Protein AF-A0AAV1AW12-F1 (afdb_monomer)

Foldseek 3Di:
DDDDPNFDFDFLVVLVVVLVVCVVVVVVVSNVLSVVLSVQCVQFNPDDPRTRTPVSVVCVVVPDCVLQQVFQQVVQVVVCVVVVDDDRDHRVVVVVVVVVVFAAPDVVLVPCVVPVDVPVSVVPDDPVRTNPDDPVCVPPDDDQADVPGRWDWGQYPVGIDTDGCVVVD

InterPro domains:
  IPR056647 Domain of unknown function DUF7745 [PF24924] (1-169)

Secondary structure (DSSP, 8-state):
-EEETTEEEEEHHHHHHHHHHHHHTT-HHHHHHHHHHHHHHHHT---STTEEEHHHHHHHHHS--HHHHHHHHHHHHHHHHHHT-----S-HHHHHHHHHHTS---HHHH-TTT---HHHHHHT--TTTS----GGGTT------BTTBSEEEEE-SS-EEEEEGGGG-

Organism: Vicia faba (NCBI:txid3906)

Mean predicted aligned error: 7.58 Å

Solvent-accessible surface area (backbone atoms only — not comparable to full-atom values): 9932 Å² total; per-residue (Å²): 124,51,72,58,97,90,42,49,25,42,51,41,66,61,51,51,51,52,27,52,51,27,52,75,70,66,37,60,70,64,19,51,52,46,50,47,54,54,48,45,31,65,59,64,54,74,77,54,87,70,43,42,41,50,65,56,52,51,40,60,72,69,66,65,54,60,58,31,50,50,12,30,30,51,42,26,48,51,50,21,64,75,67,75,48,78,73,74,48,60,36,60,71,58,54,48,54,54,55,59,71,24,47,62,87,51,68,76,75,72,34,54,87,84,54,79,56,63,67,65,58,59,71,68,58,50,79,89,50,38,52,90,73,60,76,94,53,70,87,59,89,72,90,58,49,49,86,95,36,52,53,35,81,24,57,21,94,84,47,73,37,66,50,50,54,78,84,78,111

Radius of gyration: 19.99 Å; Cα contacts (8 Å, |Δi|>4): 174; chains: 1; bounding box: 50×40×54 Å

Sequence (169 aa):
MTTKGGIRGLPTQFLLEIARYFSRMKSTVAFETIFALLAYRLFLFPNVDKFVDINTIRIFMIGNPVPTLLGDAYYSVHIRNYYHGGMIICCTPLLYRWFISHMPRSDAFWDVKKEPHWAPKIMALTHSDIDWYHRAYQDVEIIDNYGSFPNVPLLGTKGGINYNRVLAL

Structure (mmCIF, N/CA/C/O backbone):
data_AF-A0AAV1AW12-F1
#
_entry.id   AF-A0AAV1AW12-F1
#
loop_
_atom_site.group_PDB
_atom_site.id
_atom_site.type_symbol
_atom_site.label_atom_id
_atom_site.label_alt_id
_atom_site.label_comp_id
_atom_site.label_asym_id
_atom_site.label_entity_id
_atom_site.label_seq_id
_atom_site.pdbx_PDB_ins_code
_atom_site.Cartn_x
_atom_site.Cartn_y
_atom_site.Cartn_z
_atom_site.occupancy
_atom_site.B_iso_or_equiv
_atom_site.auth_seq_id
_atom_site.auth_comp_id
_atom_site.auth_asym_id
_atom_site.auth_atom_id
_atom_site.pdbx_PDB_model_num
ATOM 1 N N . MET A 1 1 ? -16.534 14.801 13.280 1.00 81.12 1 MET A N 1
ATOM 2 C CA . MET A 1 1 ? -15.299 14.846 12.459 1.00 81.12 1 MET A CA 1
ATOM 3 C C . MET A 1 1 ? -14.610 16.176 12.675 1.00 81.12 1 MET A C 1
ATOM 5 O O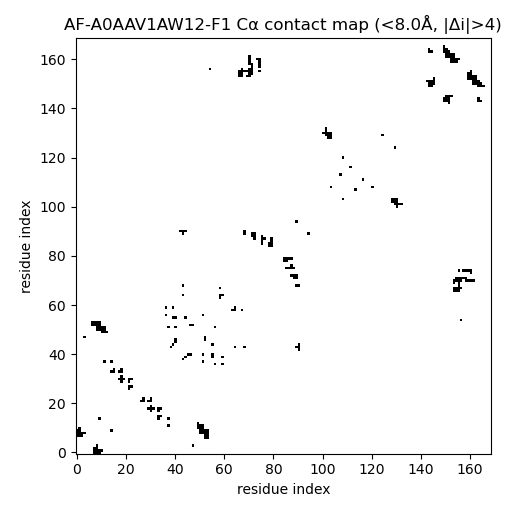 . MET A 1 1 ? -15.302 17.160 12.895 1.00 81.12 1 MET A O 1
ATOM 9 N N . THR A 1 2 ? -13.281 16.199 12.630 1.00 91.62 2 THR A N 1
ATOM 10 C CA . THR A 1 2 ? -12.474 17.423 12.750 1.00 91.62 2 THR A CA 1
ATOM 11 C C . THR A 1 2 ? -11.666 17.647 11.470 1.00 91.62 2 THR A C 1
ATOM 13 O O . THR A 1 2 ? -11.656 16.786 10.585 1.00 91.62 2 THR A O 1
ATOM 16 N N . THR A 1 3 ? -11.018 18.806 11.351 1.00 91.69 3 THR A N 1
ATOM 17 C CA . THR A 1 3 ? -10.185 19.167 10.196 1.00 91.69 3 THR A CA 1
ATOM 18 C C . THR A 1 3 ? -8.754 19.415 10.656 1.00 91.69 3 THR A C 1
ATOM 20 O O . THR A 1 3 ? -8.539 20.154 11.614 1.00 91.69 3 THR A O 1
ATOM 23 N N . LYS A 1 4 ? -7.770 18.826 9.970 1.00 86.56 4 LYS A N 1
ATOM 24 C CA . LYS A 1 4 ? -6.337 19.057 10.205 1.00 86.56 4 LYS A CA 1
ATOM 25 C C . LYS A 1 4 ? -5.641 19.250 8.859 1.00 86.56 4 LYS A C 1
ATOM 27 O O . LYS A 1 4 ? -5.761 18.398 7.985 1.00 86.56 4 LYS A O 1
ATOM 32 N N . GLY A 1 5 ? -4.967 20.388 8.669 1.00 81.56 5 GLY A N 1
ATOM 33 C CA . GLY A 1 5 ? -4.291 20.713 7.402 1.00 81.56 5 GLY A CA 1
ATOM 34 C C . GLY A 1 5 ? -5.223 20.724 6.180 1.00 81.56 5 GLY A C 1
ATOM 35 O O . GLY A 1 5 ? -4.842 20.242 5.123 1.00 81.56 5 GLY A O 1
ATOM 36 N N . GLY A 1 6 ? -6.471 21.181 6.340 1.00 85.62 6 GLY A N 1
ATOM 37 C CA . GLY A 1 6 ? -7.482 21.192 5.269 1.00 85.62 6 GLY A CA 1
ATOM 38 C C . GLY A 1 6 ? -8.163 19.843 4.995 1.00 85.62 6 GLY A C 1
ATOM 39 O O . GLY A 1 6 ? -9.107 19.782 4.212 1.00 85.62 6 GLY A O 1
ATOM 40 N N . ILE A 1 7 ? -7.748 18.767 5.668 1.00 86.25 7 ILE A N 1
ATOM 41 C CA . ILE A 1 7 ? -8.287 17.418 5.471 1.00 86.25 7 ILE A CA 1
ATOM 42 C C . ILE A 1 7 ? -9.236 17.068 6.620 1.00 86.25 7 ILE A C 1
ATOM 44 O O . ILE A 1 7 ? -8.890 17.210 7.796 1.00 86.25 7 ILE A O 1
ATOM 48 N N . ARG A 1 8 ? -10.443 16.597 6.285 1.00 93.00 8 ARG A N 1
ATOM 49 C CA . ARG A 1 8 ? -11.434 16.121 7.264 1.00 93.00 8 ARG A CA 1
ATOM 50 C C . ARG A 1 8 ? -11.165 14.677 7.671 1.00 93.00 8 ARG A C 1
ATOM 52 O O . ARG A 1 8 ? -10.774 13.859 6.840 1.00 93.00 8 ARG A O 1
ATOM 59 N N . GLY A 1 9 ? -11.441 14.352 8.928 1.00 93.38 9 GLY A N 1
ATOM 60 C CA . GLY A 1 9 ? -11.221 13.010 9.455 1.00 93.38 9 GLY A CA 1
ATOM 61 C C . GLY A 1 9 ? -11.532 12.867 10.941 1.00 93.38 9 GLY A C 1
ATOM 62 O O . GLY A 1 9 ? -12.288 13.653 11.527 1.00 93.38 9 GLY A O 1
ATOM 63 N N . LEU A 1 10 ? -10.957 11.825 11.534 1.00 94.81 10 LEU A N 1
ATOM 64 C CA . LEU A 1 10 ? -11.109 11.457 12.935 1.00 94.81 10 LEU A CA 1
ATOM 65 C C . LEU A 1 10 ? -9.734 11.381 13.617 1.00 94.81 10 LEU A C 1
ATOM 67 O O . LEU A 1 10 ? -8.816 10.757 13.076 1.00 94.81 10 LEU A O 1
ATOM 71 N N . PRO A 1 11 ? -9.568 11.972 14.814 1.00 94.81 11 PRO A N 1
ATOM 72 C CA . PRO A 1 11 ? -8.360 11.777 15.606 1.00 94.81 11 PRO A CA 1
ATOM 73 C C . PRO A 1 11 ? -8.143 10.297 15.941 1.00 94.81 11 PRO A C 1
ATOM 75 O O . PRO A 1 11 ? -9.069 9.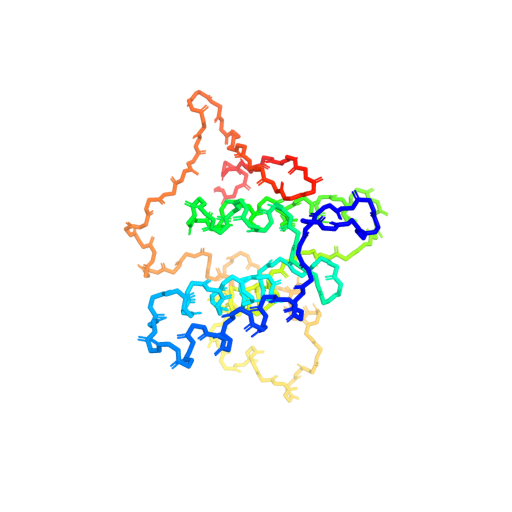605 16.363 1.00 94.81 11 PRO A O 1
ATOM 78 N N . THR A 1 12 ? -6.903 9.819 15.828 1.00 94.44 12 THR A N 1
ATOM 79 C CA . THR A 1 12 ? -6.542 8.443 16.210 1.00 94.44 12 THR A CA 1
ATOM 80 C C . THR A 1 12 ? -6.867 8.165 17.676 1.00 94.44 12 THR A C 1
ATOM 82 O O . THR A 1 12 ? -7.355 7.088 17.997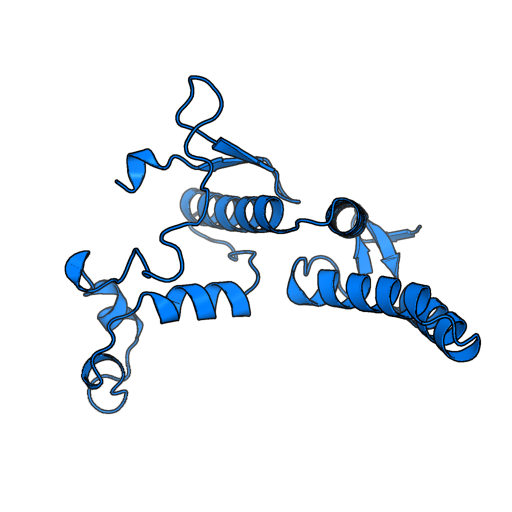 1.00 94.44 12 THR A O 1
ATOM 85 N N . GLN A 1 13 ? -6.658 9.148 18.556 1.00 94.69 13 GLN A N 1
ATOM 86 C CA . GLN A 1 13 ? -6.961 9.020 19.982 1.00 94.69 13 GLN A CA 1
ATOM 87 C C . GLN A 1 13 ? -8.451 8.752 20.242 1.00 94.69 13 GLN A C 1
ATOM 89 O O . GLN A 1 13 ? -8.787 7.856 21.009 1.00 94.69 13 GLN A O 1
ATOM 94 N N . PHE A 1 14 ? -9.334 9.461 19.536 1.00 95.81 14 PHE A N 1
ATOM 95 C CA . PHE A 1 14 ? -10.779 9.248 19.615 1.00 95.81 14 PHE A CA 1
ATOM 96 C C . PHE A 1 14 ? -11.161 7.825 19.182 1.00 95.81 14 PHE A C 1
ATOM 98 O O . PHE A 1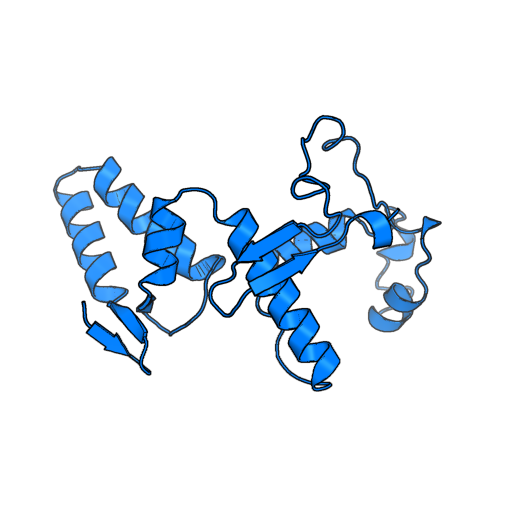 14 ? -11.907 7.138 19.872 1.00 95.81 14 PHE A O 1
ATOM 105 N N . LEU A 1 15 ? -10.594 7.338 18.074 1.00 96.44 15 LEU A N 1
ATOM 106 C CA . LEU A 1 15 ? -10.833 5.967 17.612 1.00 96.44 15 LEU A CA 1
ATOM 107 C C . LEU A 1 15 ? -10.299 4.917 18.598 1.00 96.44 15 LEU A C 1
ATOM 109 O O . LEU A 1 15 ? -10.964 3.914 18.836 1.00 96.44 15 LEU A O 1
ATOM 113 N N . LEU A 1 16 ? -9.138 5.150 19.215 1.00 96.50 16 LEU A N 1
ATOM 114 C CA . LEU A 1 16 ? -8.592 4.264 20.249 1.00 96.50 16 LEU A CA 1
ATOM 115 C C . LEU A 1 16 ? -9.494 4.194 21.488 1.00 96.50 16 LEU A C 1
ATOM 117 O O . LEU A 1 16 ? -9.641 3.127 22.081 1.00 96.50 16 LEU A O 1
ATOM 121 N N . GLU A 1 17 ? -10.110 5.306 21.882 1.00 97.50 17 GLU A N 1
ATOM 122 C CA . GLU A 1 17 ? -11.076 5.337 22.984 1.00 97.50 17 GLU A CA 1
ATOM 123 C C . GLU A 1 17 ? -12.339 4.541 22.654 1.00 97.50 17 GLU A C 1
ATOM 125 O O . GLU A 1 17 ? -12.776 3.736 23.478 1.00 97.50 17 GLU A O 1
ATOM 130 N N . ILE A 1 18 ? -12.864 4.668 21.432 1.00 96.44 18 ILE A N 1
ATOM 131 C CA . ILE A 1 18 ? -13.997 3.851 20.975 1.00 96.44 18 ILE A CA 1
ATOM 132 C C . ILE A 1 18 ? -13.612 2.364 20.916 1.00 96.44 18 ILE A C 1
ATOM 134 O O . ILE A 1 18 ? -14.377 1.512 21.368 1.00 96.44 18 ILE A O 1
ATOM 138 N N . ALA A 1 19 ? -12.415 2.027 20.429 1.00 96.75 19 ALA A N 1
ATOM 139 C CA . ALA A 1 19 ? -11.931 0.647 20.427 1.00 96.75 19 ALA A CA 1
ATOM 140 C C . ALA A 1 19 ? -11.876 0.076 21.858 1.00 96.75 19 ALA A C 1
ATOM 142 O O . ALA A 1 19 ? -12.389 -1.012 22.121 1.00 96.75 19 ALA A O 1
ATOM 143 N N . ARG A 1 20 ? -11.330 0.833 22.820 1.00 97.06 20 ARG A N 1
ATOM 144 C CA . ARG A 1 20 ? -11.310 0.439 24.241 1.00 97.06 20 ARG A CA 1
ATOM 145 C C . ARG A 1 20 ? -12.715 0.264 24.811 1.00 97.06 20 ARG A C 1
ATOM 147 O O . ARG A 1 20 ? -12.937 -0.668 25.581 1.00 97.06 20 ARG A O 1
ATOM 154 N N . TYR A 1 21 ? -13.653 1.132 24.440 1.00 97.62 21 TYR A N 1
ATOM 155 C CA . TYR A 1 21 ? -15.053 1.003 24.832 1.00 97.62 21 TYR A CA 1
ATOM 156 C C . TYR A 1 21 ? -15.652 -0.321 24.335 1.00 97.62 21 TYR A C 1
ATOM 158 O O . TYR A 1 21 ? -16.150 -1.101 25.146 1.00 97.62 21 TYR A O 1
ATOM 166 N N . PHE A 1 22 ? -15.526 -0.644 23.043 1.00 97.38 22 PHE A N 1
ATOM 167 C CA . PHE A 1 22 ? -16.062 -1.901 22.504 1.00 97.38 22 PHE A CA 1
ATOM 168 C C . PHE A 1 22 ? -15.360 -3.147 23.041 1.00 97.38 22 PHE A C 1
ATOM 170 O O . PHE A 1 22 ? -16.017 -4.163 23.262 1.00 97.38 22 PHE A O 1
ATOM 177 N N . SER A 1 23 ? -14.061 -3.058 23.332 1.00 96.06 23 SER A N 1
ATOM 178 C CA . SER A 1 23 ? -13.326 -4.120 24.020 1.00 96.06 23 SER A CA 1
ATOM 179 C C . SER A 1 23 ? -13.919 -4.408 25.407 1.00 96.06 23 SER A C 1
ATOM 181 O O . SER A 1 23 ? -14.199 -5.563 25.727 1.00 96.06 23 SER A O 1
ATOM 183 N N . ARG A 1 24 ? -14.214 -3.369 26.206 1.00 97.06 24 ARG A N 1
ATOM 184 C CA . ARG A 1 24 ? -14.868 -3.513 27.526 1.00 97.06 24 ARG A CA 1
ATOM 185 C C . ARG A 1 24 ? -16.277 -4.092 27.424 1.00 97.06 24 ARG A C 1
ATOM 187 O O . ARG A 1 24 ? -16.663 -4.902 28.259 1.00 97.06 24 ARG A O 1
ATOM 194 N N . MET A 1 25 ? -17.012 -3.715 26.382 1.00 96.62 25 MET A N 1
ATOM 195 C CA . MET A 1 25 ? -18.348 -4.240 26.088 1.00 96.62 25 MET A CA 1
ATOM 196 C C . MET A 1 25 ? -18.330 -5.654 25.481 1.00 96.62 25 MET A C 1
ATOM 198 O O . MET A 1 25 ? -19.390 -6.177 25.151 1.00 96.62 25 MET A O 1
ATOM 202 N N . LYS A 1 26 ? -17.150 -6.275 25.311 1.00 95.50 26 LYS A N 1
ATOM 203 C CA . LYS A 1 26 ? -16.956 -7.577 24.645 1.00 95.50 26 LYS A CA 1
ATOM 204 C C . LYS A 1 26 ? -17.545 -7.641 23.227 1.00 95.50 26 LYS A C 1
ATOM 206 O O . LYS A 1 26 ? -17.893 -8.709 22.733 1.00 95.50 26 LYS A O 1
ATOM 211 N N . SER A 1 27 ? -17.634 -6.496 22.555 1.00 96.81 27 SER A N 1
ATOM 212 C CA . SER A 1 27 ? -18.107 -6.396 21.177 1.00 96.81 27 SER A CA 1
ATOM 213 C C . SER A 1 27 ? -16.931 -6.548 20.211 1.00 96.81 27 SER A C 1
ATOM 215 O O . SER A 1 27 ? -16.384 -5.556 19.718 1.00 96.81 27 SER A O 1
ATOM 217 N N . THR A 1 28 ? -16.546 -7.796 19.943 1.00 95.50 28 THR A N 1
ATOM 218 C CA . THR A 1 28 ? -15.361 -8.157 19.148 1.00 95.50 28 THR A CA 1
ATOM 219 C C . THR A 1 28 ? -15.373 -7.543 17.749 1.00 95.50 28 THR A C 1
ATOM 221 O O . THR A 1 28 ? -14.431 -6.844 17.396 1.00 95.50 28 THR A O 1
ATOM 224 N N . VAL A 1 29 ? -16.471 -7.687 17.000 1.00 96.50 29 VAL A N 1
ATOM 225 C CA . VAL A 1 29 ? -16.580 -7.186 15.614 1.00 96.50 29 VAL A CA 1
ATOM 226 C C . VAL A 1 29 ? -16.347 -5.673 15.533 1.00 96.50 29 VAL A C 1
ATOM 228 O O . VAL A 1 29 ? -15.593 -5.192 14.688 1.00 96.50 29 VAL A O 1
ATOM 231 N N . ALA A 1 30 ? -16.961 -4.901 16.435 1.00 96.00 30 ALA A N 1
ATOM 232 C CA . ALA A 1 30 ? -16.806 -3.446 16.451 1.00 96.00 30 ALA A CA 1
ATOM 233 C C . ALA A 1 30 ? -15.380 -3.022 16.837 1.00 96.00 30 ALA A C 1
ATOM 235 O O . ALA A 1 30 ? -14.819 -2.105 16.236 1.00 96.00 30 ALA A O 1
ATOM 236 N N . PHE A 1 31 ? -14.780 -3.707 17.815 1.00 96.62 31 PHE A N 1
ATOM 237 C CA . PHE A 1 31 ? -13.385 -3.489 18.186 1.00 96.62 31 PHE A CA 1
ATOM 238 C C . PHE A 1 31 ? -12.440 -3.780 17.013 1.00 96.62 31 PHE A C 1
ATOM 240 O O . PHE A 1 31 ? -11.634 -2.921 16.657 1.00 96.62 31 PHE A O 1
ATOM 247 N N . GLU A 1 32 ? -12.575 -4.950 16.386 1.00 95.88 32 GLU A N 1
ATOM 248 C CA . GLU A 1 32 ? -11.757 -5.382 15.250 1.00 95.88 32 GLU A CA 1
ATOM 249 C C . GLU A 1 32 ? -11.893 -4.431 14.067 1.00 95.88 32 GLU A C 1
ATOM 251 O O . GLU A 1 32 ? -10.889 -4.066 13.466 1.00 95.88 32 GLU A O 1
ATOM 256 N N . THR A 1 33 ? -13.103 -3.947 13.783 1.00 95.94 33 THR A N 1
ATOM 257 C CA . THR A 1 33 ? -13.348 -2.980 12.704 1.00 95.94 33 THR A CA 1
ATOM 258 C C . THR A 1 33 ? -12.561 -1.684 12.922 1.00 95.94 33 THR A C 1
ATOM 260 O O . THR A 1 33 ? -11.899 -1.187 12.010 1.00 95.94 33 THR A O 1
ATOM 263 N N . ILE A 1 34 ? -12.583 -1.133 14.139 1.00 96.19 34 ILE A N 1
ATOM 264 C CA . ILE A 1 34 ? -11.864 0.111 14.453 1.00 96.19 34 ILE A CA 1
ATOM 265 C C . ILE A 1 34 ? -10.356 -0.124 14.491 1.00 96.19 34 ILE A C 1
ATOM 267 O O . ILE A 1 34 ? -9.587 0.703 13.998 1.00 96.19 34 ILE A O 1
ATOM 271 N N . PHE A 1 35 ? -9.926 -1.246 15.065 1.00 95.56 35 PHE A N 1
ATOM 272 C CA . PHE A 1 35 ? -8.520 -1.620 15.100 1.00 95.56 35 PHE A CA 1
ATOM 273 C C . PHE A 1 35 ? -7.960 -1.809 13.684 1.00 95.56 35 PHE A C 1
ATOM 275 O O . PHE A 1 35 ? -6.900 -1.269 13.363 1.00 95.56 35 PHE A O 1
ATOM 282 N N . ALA A 1 36 ? -8.710 -2.486 12.813 1.00 94.62 36 ALA A N 1
ATOM 283 C CA . ALA A 1 36 ? -8.377 -2.652 11.408 1.00 94.62 36 ALA A CA 1
ATOM 284 C C . ALA A 1 36 ? -8.285 -1.297 10.703 1.00 94.62 36 ALA A C 1
ATOM 286 O O . ALA A 1 36 ? -7.274 -1.045 10.061 1.00 94.62 36 ALA A O 1
ATOM 287 N N . LEU A 1 37 ? -9.247 -0.384 10.887 1.00 95.44 37 LEU A N 1
ATOM 288 C CA . LEU A 1 37 ? -9.191 0.970 10.316 1.00 95.44 37 LEU A CA 1
ATOM 289 C C . LEU A 1 37 ? -7.937 1.747 10.764 1.00 95.44 37 LEU A C 1
ATOM 291 O O . LEU A 1 37 ? -7.295 2.427 9.959 1.00 95.44 37 LEU A O 1
ATOM 295 N N . LEU A 1 38 ? -7.561 1.640 12.042 1.00 94.56 38 LEU A N 1
ATOM 296 C CA . LEU A 1 38 ? -6.350 2.264 12.580 1.00 94.56 38 LEU A CA 1
ATOM 297 C C . LEU A 1 38 ? -5.075 1.693 11.944 1.00 94.56 38 LEU A C 1
ATOM 299 O O . LEU A 1 38 ? -4.191 2.464 11.559 1.00 94.56 38 LEU A O 1
ATOM 303 N N . ALA A 1 39 ? -4.993 0.368 11.798 1.00 90.50 39 ALA A N 1
ATOM 304 C CA . ALA A 1 39 ? -3.888 -0.303 11.117 1.00 90.50 39 ALA A CA 1
ATOM 305 C C . ALA A 1 39 ? -3.845 0.053 9.621 1.00 90.50 39 ALA A C 1
ATOM 307 O O . ALA A 1 39 ? -2.781 0.354 9.087 1.00 90.50 39 ALA A O 1
ATOM 308 N N . TYR A 1 40 ? -5.005 0.108 8.967 1.00 89.00 40 TYR A N 1
ATOM 309 C CA . TYR A 1 40 ? -5.165 0.467 7.560 1.00 89.00 40 TYR A CA 1
ATOM 310 C C . TYR A 1 40 ? -4.587 1.853 7.277 1.00 89.00 40 TYR A C 1
ATOM 312 O O . TYR A 1 40 ? -3.757 2.030 6.389 1.00 89.00 40 TYR A O 1
ATOM 320 N N . ARG A 1 41 ? -4.935 2.833 8.114 1.00 89.12 41 ARG A N 1
ATOM 321 C CA . ARG A 1 41 ? -4.340 4.169 8.065 1.00 89.12 41 ARG A CA 1
ATOM 322 C C . ARG A 1 41 ? -2.834 4.148 8.323 1.00 89.12 41 ARG A C 1
ATOM 324 O O . ARG A 1 41 ? -2.099 4.883 7.677 1.00 89.12 41 ARG A O 1
ATOM 331 N N . LEU A 1 42 ? -2.368 3.371 9.301 1.00 86.62 42 LEU A N 1
ATOM 332 C CA . LEU A 1 42 ? -0.958 3.375 9.695 1.00 86.62 42 LEU A CA 1
ATOM 333 C C . LEU A 1 42 ? -0.050 2.793 8.604 1.00 86.62 42 LEU A C 1
ATOM 335 O O . LEU A 1 42 ? 1.006 3.358 8.336 1.00 86.62 42 LEU A O 1
ATOM 339 N N . PHE A 1 43 ? -0.458 1.678 7.999 1.00 83.25 43 PHE A N 1
ATOM 340 C CA . PHE A 1 43 ? 0.382 0.916 7.076 1.00 83.25 43 PHE A CA 1
ATOM 341 C C . PHE A 1 43 ? 0.126 1.229 5.602 1.00 83.25 43 PHE A C 1
ATOM 343 O O . PHE A 1 43 ? 1.061 1.148 4.807 1.00 83.25 43 PHE A O 1
ATOM 350 N N . LEU A 1 44 ? -1.117 1.547 5.226 1.00 85.12 44 LEU A N 1
ATOM 351 C CA . LEU A 1 44 ? -1.511 1.681 3.820 1.00 85.12 44 LEU A CA 1
ATOM 352 C C . LEU A 1 44 ? -1.650 3.144 3.390 1.00 85.12 44 LEU A C 1
ATOM 354 O O . LEU A 1 44 ? -1.204 3.494 2.304 1.00 85.12 44 LEU A O 1
ATOM 358 N N . PHE A 1 45 ? -2.199 4.007 4.251 1.00 84.38 45 PHE A N 1
ATOM 359 C CA . PHE A 1 45 ? -2.453 5.419 3.926 1.00 84.38 45 PHE A CA 1
ATOM 360 C C . PHE A 1 45 ? -1.854 6.389 4.961 1.00 84.38 45 PHE A C 1
ATOM 362 O O . PHE A 1 45 ? -2.584 7.166 5.590 1.00 84.38 45 PHE A O 1
ATOM 369 N N . PRO A 1 46 ? -0.522 6.377 5.171 1.00 79.50 46 PRO A N 1
ATOM 370 C CA . PRO A 1 46 ? 0.122 7.313 6.080 1.00 79.50 46 PRO A CA 1
ATOM 371 C C . PRO A 1 46 ? 0.040 8.735 5.504 1.00 79.50 46 PRO A C 1
ATOM 373 O O . PRO A 1 46 ? 0.764 9.090 4.580 1.00 79.50 46 PRO A O 1
ATOM 376 N N . ASN A 1 47 ? -0.869 9.553 6.037 1.00 79.62 47 ASN A N 1
ATOM 377 C CA . ASN A 1 47 ? -1.100 10.917 5.551 1.00 79.62 47 ASN A CA 1
ATOM 378 C C . ASN A 1 47 ? -0.803 11.964 6.633 1.00 79.62 47 ASN A C 1
ATOM 380 O O . ASN A 1 47 ? 0.270 12.556 6.657 1.00 79.62 47 ASN A O 1
ATOM 384 N N . VAL A 1 48 ? -1.727 12.174 7.574 1.00 83.88 48 VAL A N 1
ATOM 385 C CA . VAL A 1 48 ? -1.565 13.162 8.652 1.00 83.88 48 VAL A CA 1
ATOM 386 C C . VAL A 1 48 ? -1.336 12.450 9.979 1.00 83.88 48 VAL A C 1
ATOM 388 O O . VAL A 1 48 ? -2.078 11.528 10.321 1.00 83.88 48 VAL A O 1
ATOM 391 N N . ASP A 1 49 ? -0.332 12.877 10.754 1.00 85.06 49 ASP A N 1
ATOM 392 C CA . ASP A 1 49 ? -0.004 12.227 12.028 1.00 85.06 49 ASP A CA 1
ATOM 393 C C . ASP A 1 49 ? -1.187 12.223 13.018 1.00 85.06 49 ASP A C 1
ATOM 395 O O . ASP A 1 49 ? -1.913 13.220 13.143 1.00 85.06 49 ASP A O 1
ATOM 399 N N . LYS A 1 50 ? -1.361 11.091 13.717 1.00 89.81 50 LYS A N 1
ATOM 400 C CA . LYS A 1 50 ? -2.442 10.787 14.677 1.00 89.81 50 LYS A CA 1
ATOM 401 C C . LYS A 1 50 ? -3.853 11.096 14.159 1.00 89.81 50 LYS A C 1
ATOM 403 O O . LYS A 1 50 ? -4.731 11.508 14.924 1.00 89.81 50 LYS A O 1
ATOM 408 N N . PHE A 1 51 ? -4.071 10.920 12.860 1.00 92.38 51 PHE A N 1
ATOM 409 C CA . PHE A 1 51 ? -5.314 11.283 12.197 1.00 92.38 51 PHE A CA 1
ATOM 410 C C . PHE A 1 51 ? -5.687 10.270 11.116 1.00 92.38 51 PHE A C 1
ATOM 412 O O . PHE A 1 51 ? -4.838 9.867 10.320 1.00 92.38 51 PHE A O 1
ATOM 419 N N . VAL A 1 52 ? -6.955 9.864 11.093 1.00 93.44 52 VAL A N 1
ATOM 420 C CA . VAL A 1 52 ? -7.536 9.023 10.043 1.00 93.44 52 VAL A CA 1
ATOM 421 C C . VAL A 1 52 ? -8.404 9.906 9.163 1.00 93.44 52 VAL A C 1
ATOM 423 O O . VAL A 1 52 ? -9.445 10.394 9.604 1.00 93.44 52 VAL A O 1
ATOM 426 N N . ASP A 1 53 ? -7.955 10.158 7.935 1.00 91.56 53 ASP A N 1
ATOM 427 C CA . ASP A 1 53 ? -8.693 11.005 7.004 1.00 91.56 53 ASP A CA 1
ATOM 428 C C . ASP A 1 53 ? -9.916 10.303 6.398 1.00 91.56 53 ASP A C 1
ATOM 430 O O . ASP A 1 53 ? -10.041 9.077 6.384 1.00 91.56 53 ASP A O 1
ATOM 434 N N . ILE A 1 54 ? -10.846 11.116 5.896 1.00 91.69 54 ILE A N 1
ATOM 435 C CA . ILE A 1 54 ? -12.094 10.648 5.292 1.00 91.69 54 ILE A CA 1
ATOM 436 C C . ILE A 1 54 ? -11.869 9.732 4.082 1.00 91.69 54 ILE A C 1
ATOM 438 O O . ILE A 1 54 ? -12.674 8.830 3.861 1.00 91.69 54 ILE A O 1
ATOM 442 N N . ASN A 1 55 ? -10.799 9.936 3.309 1.00 89.69 55 ASN A N 1
ATOM 443 C CA . ASN A 1 55 ? -10.521 9.108 2.138 1.00 89.69 55 ASN A CA 1
ATOM 444 C C . ASN A 1 55 ? -10.119 7.704 2.585 1.00 89.69 55 ASN A C 1
ATOM 446 O O . ASN A 1 55 ? -10.687 6.735 2.097 1.00 89.69 55 ASN A O 1
ATOM 450 N N . THR A 1 56 ? -9.258 7.599 3.596 1.00 91.31 56 THR A N 1
ATOM 451 C CA . THR A 1 56 ? -8.885 6.329 4.229 1.00 91.31 56 THR A CA 1
ATOM 452 C C . THR A 1 56 ? -10.113 5.585 4.752 1.00 91.31 56 THR A C 1
ATOM 454 O O . THR A 1 56 ? -10.251 4.391 4.509 1.00 91.31 56 THR A O 1
ATOM 457 N N . ILE A 1 57 ? -11.045 6.289 5.411 1.00 93.00 57 ILE A N 1
ATOM 458 C CA . ILE A 1 57 ? -12.306 5.691 5.884 1.00 93.00 57 ILE A CA 1
ATOM 459 C C . ILE A 1 57 ? -13.130 5.167 4.703 1.00 93.00 57 ILE A C 1
ATOM 461 O O . ILE A 1 57 ? -13.616 4.044 4.749 1.00 93.00 57 ILE A O 1
ATOM 465 N N . ARG A 1 58 ? -13.282 5.951 3.632 1.00 92.00 58 ARG A N 1
ATOM 466 C CA . ARG A 1 58 ? -14.042 5.534 2.442 1.00 92.00 58 ARG A CA 1
ATOM 467 C C . ARG A 1 58 ? -13.432 4.304 1.776 1.00 92.00 58 ARG A C 1
ATOM 469 O O . ARG A 1 58 ? -14.167 3.377 1.466 1.00 92.00 58 ARG A O 1
ATOM 476 N N . ILE A 1 59 ? -12.114 4.277 1.598 1.00 91.38 59 ILE A N 1
ATOM 477 C CA . ILE A 1 59 ? -11.403 3.142 0.990 1.00 91.38 59 ILE A CA 1
ATOM 478 C C . ILE A 1 59 ? -11.556 1.894 1.862 1.00 91.38 59 ILE A C 1
ATOM 480 O O . ILE A 1 59 ? -11.873 0.824 1.351 1.00 91.38 59 ILE A O 1
ATOM 484 N N . PHE A 1 60 ? -11.421 2.045 3.182 1.00 93.19 60 PHE A N 1
ATOM 485 C CA . PHE A 1 60 ? -11.659 0.959 4.128 1.00 93.19 60 PHE A CA 1
ATOM 486 C C . PHE A 1 60 ? -13.080 0.389 4.000 1.00 93.19 60 PHE A C 1
ATOM 488 O O . PHE A 1 60 ? -13.249 -0.825 3.971 1.00 93.19 60 PHE A O 1
ATOM 495 N N . MET A 1 61 ? -14.090 1.251 3.845 1.00 92.12 61 MET A N 1
ATOM 496 C CA . MET A 1 61 ? -15.485 0.834 3.649 1.00 92.12 61 MET A CA 1
ATOM 497 C C . MET A 1 6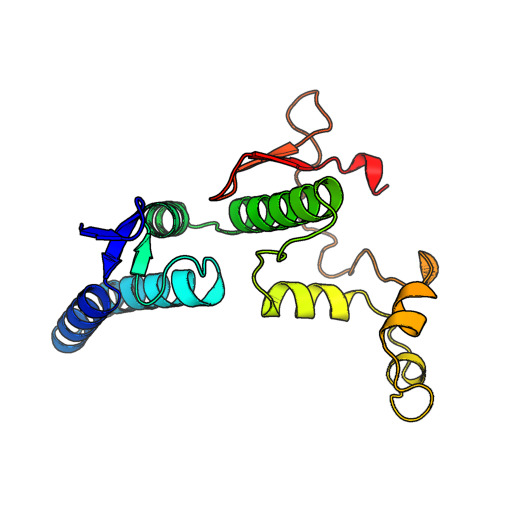1 ? -15.742 0.174 2.283 1.00 92.12 61 MET A C 1
ATOM 499 O O . MET A 1 61 ? -16.616 -0.681 2.190 1.00 92.12 61 MET A O 1
ATOM 503 N N . ILE A 1 62 ? -15.002 0.551 1.233 1.00 91.31 62 ILE A N 1
ATOM 504 C CA . ILE A 1 62 ? -15.047 -0.108 -0.089 1.00 91.31 62 ILE A CA 1
ATOM 505 C C . ILE A 1 62 ? -14.441 -1.522 -0.019 1.00 91.31 62 ILE A C 1
ATOM 507 O O . ILE A 1 62 ? -14.804 -2.395 -0.803 1.00 91.31 62 ILE A O 1
ATOM 511 N N . GLY A 1 63 ? -13.527 -1.763 0.923 1.00 87.50 63 GLY A N 1
ATOM 512 C CA . GLY A 1 63 ? -12.982 -3.082 1.247 1.00 87.50 63 GLY A CA 1
ATOM 513 C C . GLY A 1 63 ? -11.710 -3.455 0.483 1.00 87.50 63 GLY A C 1
ATOM 514 O O . GLY A 1 63 ? -10.843 -4.115 1.053 1.00 87.50 63 GLY A O 1
ATOM 515 N N . ASN A 1 64 ? -11.532 -2.990 -0.759 1.00 87.25 64 ASN A N 1
ATOM 516 C CA . ASN A 1 64 ? -10.324 -3.263 -1.546 1.00 87.25 64 ASN A CA 1
ATOM 517 C C . ASN A 1 64 ? -9.405 -2.024 -1.670 1.00 87.25 64 ASN A C 1
ATOM 519 O O . ASN A 1 64 ? -9.698 -1.137 -2.474 1.00 87.25 64 ASN A O 1
ATOM 523 N N . PRO A 1 65 ? -8.268 -1.961 -0.939 1.00 87.19 65 PRO A N 1
ATOM 524 C CA . PRO A 1 65 ? -7.318 -0.849 -1.048 1.00 87.19 65 PRO A CA 1
ATOM 525 C C . PRO A 1 65 ? -6.476 -0.878 -2.317 1.00 87.19 65 PRO A C 1
ATOM 527 O O . PRO A 1 65 ? -5.855 0.133 -2.642 1.00 87.19 65 PRO A O 1
ATOM 530 N N . VAL A 1 66 ? -6.365 -2.036 -2.976 1.00 85.75 66 VAL A N 1
ATOM 531 C CA . VAL A 1 66 ? -5.323 -2.293 -3.978 1.00 85.75 66 VAL A CA 1
ATOM 532 C C . VAL A 1 66 ? -5.358 -1.274 -5.121 1.00 85.75 66 VAL A C 1
ATOM 534 O O . VAL A 1 66 ? -4.306 -0.691 -5.388 1.00 85.75 66 VAL A O 1
ATOM 537 N N . PRO A 1 67 ? -6.514 -0.960 -5.743 1.00 87.06 67 PRO A N 1
ATOM 538 C CA . PRO A 1 67 ? -6.555 0.022 -6.826 1.00 87.06 67 PRO A CA 1
ATOM 539 C C . PRO A 1 67 ? -6.090 1.414 -6.385 1.00 87.06 67 PRO A C 1
ATOM 541 O O . PRO A 1 67 ? -5.369 2.090 -7.116 1.00 87.06 67 PRO A O 1
ATOM 544 N N . THR A 1 68 ? -6.451 1.834 -5.170 1.00 89.62 68 THR A N 1
ATOM 545 C CA . THR A 1 68 ? -6.055 3.144 -4.640 1.00 89.62 68 THR A CA 1
ATOM 546 C C . THR A 1 68 ? -4.581 3.188 -4.259 1.00 89.62 68 THR A C 1
ATOM 548 O O . THR A 1 68 ? -3.916 4.178 -4.549 1.00 89.62 68 THR A O 1
ATOM 551 N N . LEU A 1 69 ? -4.047 2.116 -3.667 1.00 87.88 69 LEU A N 1
ATOM 552 C CA . LEU A 1 69 ? -2.618 1.997 -3.366 1.00 87.88 69 LEU A CA 1
ATOM 553 C C . LEU A 1 69 ? -1.766 2.046 -4.632 1.00 87.88 69 LEU A C 1
ATOM 555 O O . LEU A 1 69 ? -0.753 2.743 -4.657 1.00 87.88 69 LEU A O 1
ATOM 559 N N . LEU A 1 70 ? -2.184 1.333 -5.680 1.00 87.00 70 LEU A N 1
ATOM 560 C CA . LEU A 1 70 ? -1.520 1.381 -6.981 1.00 87.00 70 LEU A CA 1
ATOM 561 C C . LEU A 1 70 ? -1.617 2.779 -7.595 1.00 87.00 70 LEU A C 1
ATOM 563 O O . LEU A 1 70 ? -0.609 3.302 -8.064 1.00 87.00 70 LEU A O 1
ATOM 567 N N . GLY A 1 71 ? -2.795 3.407 -7.527 1.00 90.56 71 GLY A N 1
ATOM 568 C CA . GLY A 1 71 ? -3.006 4.775 -7.993 1.00 90.56 71 GLY A CA 1
ATOM 569 C C . GLY A 1 71 ? -2.078 5.778 -7.306 1.00 90.56 71 GLY A C 1
ATOM 570 O O . GLY A 1 71 ? -1.386 6.529 -7.987 1.00 90.56 71 GLY A O 1
ATOM 571 N N . ASP A 1 72 ? -1.996 5.757 -5.973 1.00 88.81 72 ASP A N 1
ATOM 572 C CA . ASP A 1 72 ? -1.111 6.648 -5.210 1.00 88.81 72 ASP A CA 1
ATOM 573 C C . ASP A 1 72 ? 0.374 6.375 -5.485 1.00 88.81 72 ASP A C 1
ATOM 575 O O . ASP A 1 72 ? 1.151 7.319 -5.668 1.00 88.81 72 ASP A O 1
ATOM 579 N N . ALA A 1 73 ? 0.769 5.102 -5.585 1.00 87.75 73 ALA A N 1
ATOM 580 C CA . ALA A 1 73 ? 2.139 4.725 -5.911 1.00 87.75 73 ALA A CA 1
ATOM 581 C C . ALA A 1 73 ? 2.538 5.245 -7.297 1.00 87.75 73 ALA A C 1
ATOM 583 O O . ALA A 1 73 ? 3.532 5.964 -7.420 1.00 87.75 73 ALA A O 1
ATOM 584 N N . TYR A 1 74 ? 1.741 4.953 -8.328 1.00 88.19 74 TYR A N 1
ATOM 585 C CA . TYR A 1 74 ? 2.021 5.379 -9.699 1.00 88.19 74 TYR A CA 1
ATOM 586 C C . TYR A 1 74 ? 1.990 6.896 -9.826 1.00 88.19 74 TYR A C 1
ATOM 588 O O . TYR A 1 74 ? 2.884 7.474 -10.444 1.00 88.19 74 TYR A O 1
ATOM 596 N N . TYR A 1 75 ? 1.015 7.553 -9.197 1.00 89.75 75 TYR A N 1
ATOM 597 C CA . TYR A 1 75 ? 0.928 9.007 -9.193 1.00 89.75 75 TYR A CA 1
ATOM 598 C C . TYR A 1 75 ? 2.186 9.628 -8.572 1.00 89.75 75 TYR A C 1
ATOM 600 O O . TYR A 1 75 ? 2.778 10.539 -9.147 1.00 89.75 75 TYR A O 1
ATOM 608 N N . SER A 1 76 ? 2.666 9.094 -7.444 1.00 88.25 76 SER A N 1
ATOM 609 C CA . SER A 1 76 ? 3.884 9.598 -6.799 1.00 88.25 76 SER A CA 1
ATOM 610 C C . SER A 1 76 ? 5.147 9.388 -7.646 1.00 88.25 76 SER A C 1
ATOM 612 O O . SER A 1 76 ? 5.989 10.283 -7.710 1.00 88.25 76 SER A O 1
ATOM 614 N N . VAL A 1 77 ? 5.259 8.256 -8.354 1.00 87.81 77 VAL A N 1
ATOM 615 C CA . VAL A 1 77 ? 6.356 7.996 -9.304 1.00 87.81 77 VAL A CA 1
ATOM 616 C C . VAL A 1 77 ? 6.290 8.964 -10.484 1.00 87.81 77 VAL A C 1
ATOM 618 O O . VAL A 1 77 ? 7.309 9.546 -10.848 1.00 87.81 77 VAL A O 1
ATOM 621 N N . HIS A 1 78 ? 5.101 9.181 -11.050 1.00 89.00 78 HIS A N 1
ATOM 622 C CA . HIS A 1 78 ? 4.894 10.111 -12.156 1.00 89.00 78 HIS A CA 1
ATOM 623 C C . HIS A 1 78 ? 5.316 11.536 -11.783 1.00 89.00 78 HIS A C 1
ATOM 625 O O . HIS A 1 78 ? 6.134 12.134 -12.478 1.00 89.00 78 HIS A O 1
ATOM 631 N N . ILE A 1 79 ? 4.825 12.047 -10.650 1.00 88.31 79 ILE A N 1
ATOM 632 C CA . ILE A 1 79 ? 5.189 13.371 -10.133 1.00 88.31 79 ILE A CA 1
ATOM 633 C C . ILE A 1 79 ? 6.698 13.451 -9.885 1.00 88.31 79 ILE A C 1
ATOM 635 O O . ILE A 1 79 ? 7.337 14.415 -10.299 1.00 88.31 79 ILE A O 1
ATOM 639 N N . ARG A 1 80 ? 7.296 12.421 -9.276 1.00 88.31 80 ARG A N 1
ATOM 640 C CA . ARG A 1 80 ? 8.740 12.397 -9.023 1.00 88.31 80 ARG A CA 1
ATOM 641 C C . ARG A 1 80 ? 9.566 12.469 -10.303 1.00 88.31 80 ARG A C 1
ATOM 643 O O . ARG A 1 80 ? 10.557 13.193 -10.337 1.00 88.31 80 ARG A O 1
ATOM 650 N N . ASN A 1 81 ? 9.161 11.736 -11.337 1.00 87.75 81 ASN A N 1
ATOM 651 C CA . ASN A 1 81 ? 9.833 11.753 -12.633 1.00 87.75 81 ASN A CA 1
ATOM 652 C C . ASN A 1 81 ? 9.654 13.098 -13.341 1.00 87.75 81 ASN A C 1
ATOM 654 O O . ASN A 1 81 ? 10.617 13.616 -13.895 1.00 87.75 81 ASN A O 1
ATOM 658 N N . TYR A 1 82 ? 8.450 13.672 -13.289 1.00 89.38 82 TYR A N 1
ATOM 659 C CA . TYR A 1 82 ? 8.134 14.942 -13.938 1.00 89.38 82 TYR A CA 1
ATOM 660 C C . TYR A 1 82 ? 8.874 16.130 -13.304 1.00 89.38 82 TYR A C 1
ATOM 662 O O . TYR A 1 82 ? 9.399 16.983 -14.011 1.00 89.38 82 TYR A O 1
ATOM 670 N N . TYR A 1 83 ? 8.943 16.183 -11.971 1.00 89.44 83 TYR A N 1
ATOM 671 C CA . TYR A 1 83 ? 9.580 17.284 -11.235 1.00 89.44 83 TYR A CA 1
ATOM 672 C C . TYR A 1 83 ? 11.029 16.990 -10.806 1.00 89.44 83 TYR A C 1
ATOM 674 O O . TYR A 1 83 ? 11.623 17.793 -10.088 1.00 89.44 83 TYR A O 1
ATOM 682 N N . HIS A 1 84 ? 11.600 15.848 -11.207 1.00 83.56 84 HIS A N 1
ATOM 683 C CA . HIS A 1 84 ? 12.938 15.375 -10.813 1.00 83.56 84 HIS A CA 1
ATOM 684 C C . HIS A 1 84 ? 13.189 15.350 -9.290 1.00 83.56 84 HIS A C 1
ATOM 686 O O . HIS A 1 84 ? 14.316 15.502 -8.819 1.00 83.56 84 HIS A O 1
ATOM 692 N N . GLY A 1 85 ? 12.139 15.141 -8.495 1.00 79.56 85 GLY A N 1
ATOM 693 C CA . GLY A 1 85 ? 12.205 15.219 -7.039 1.00 79.56 85 GLY A CA 1
ATOM 694 C C . GLY A 1 85 ? 10.886 14.847 -6.369 1.00 79.56 85 GLY A C 1
ATOM 695 O O . GLY A 1 85 ? 9.838 14.824 -7.003 1.00 79.56 85 GLY A O 1
ATOM 696 N N . GLY A 1 86 ? 10.934 14.529 -5.076 1.00 77.94 86 GLY A N 1
ATOM 697 C CA . GLY A 1 86 ? 9.762 14.120 -4.296 1.00 77.94 86 GLY A CA 1
ATOM 698 C C . GLY A 1 86 ? 9.858 12.700 -3.736 1.00 77.94 86 GLY A C 1
ATOM 699 O O . GLY A 1 86 ? 10.715 11.904 -4.127 1.00 77.94 86 GLY A O 1
ATOM 700 N N . MET A 1 87 ? 8.979 12.405 -2.776 1.00 78.69 87 MET A N 1
ATOM 701 C CA . MET A 1 87 ? 8.893 11.098 -2.122 1.00 78.69 87 MET A CA 1
ATOM 702 C C . MET A 1 87 ? 7.904 10.191 -2.855 1.00 78.69 87 MET A C 1
ATOM 704 O O . MET A 1 87 ? 6.816 10.628 -3.226 1.00 78.69 87 MET A O 1
ATOM 708 N N . ILE A 1 88 ? 8.266 8.917 -3.011 1.00 81.19 88 ILE A N 1
ATOM 709 C CA . ILE A 1 88 ? 7.333 7.885 -3.472 1.00 81.19 88 ILE A CA 1
ATOM 710 C C . ILE A 1 88 ? 6.415 7.539 -2.299 1.00 81.19 88 ILE A C 1
ATOM 712 O O . ILE A 1 88 ? 6.886 7.125 -1.239 1.00 81.19 88 ILE A O 1
ATOM 716 N N . ILE A 1 89 ? 5.110 7.717 -2.490 1.00 76.75 89 ILE A N 1
ATOM 717 C CA . ILE A 1 89 ? 4.091 7.391 -1.492 1.00 76.75 89 ILE A CA 1
ATOM 718 C C . ILE A 1 89 ? 3.576 5.997 -1.820 1.00 76.75 89 ILE A C 1
ATOM 720 O O . ILE A 1 89 ? 2.859 5.797 -2.793 1.00 76.75 89 ILE A O 1
ATOM 724 N N . CYS A 1 90 ? 3.963 5.020 -1.013 1.00 76.12 90 CYS A N 1
ATOM 725 C CA . CYS A 1 90 ? 3.508 3.644 -1.146 1.00 76.12 90 CYS A CA 1
ATOM 726 C C . CYS A 1 90 ? 3.595 2.938 0.209 1.00 76.12 90 CYS A C 1
ATOM 728 O O . CYS A 1 90 ? 4.202 3.441 1.157 1.00 76.12 90 CYS A O 1
ATOM 730 N N . CYS A 1 91 ? 3.024 1.740 0.300 1.00 76.06 91 CYS A N 1
ATOM 731 C CA . CYS A 1 91 ? 3.284 0.867 1.434 1.00 76.06 91 CYS A CA 1
ATOM 732 C C . CYS A 1 91 ? 4.700 0.280 1.295 1.00 76.06 91 CYS A C 1
ATOM 734 O O . CYS A 1 91 ? 4.883 -0.740 0.630 1.00 76.06 91 CYS A O 1
ATOM 736 N N . THR A 1 92 ? 5.705 0.919 1.908 1.00 75.19 92 THR A N 1
ATOM 737 C CA . THR A 1 92 ? 7.124 0.519 1.805 1.00 75.19 92 THR A CA 1
ATOM 738 C C . THR A 1 92 ? 7.362 -0.974 2.053 1.00 75.19 92 THR A C 1
ATOM 740 O O . THR A 1 92 ? 8.091 -1.577 1.269 1.00 75.19 92 THR A O 1
ATOM 743 N N . PRO A 1 93 ? 6.744 -1.625 3.063 1.00 77.62 93 PRO A N 1
ATOM 744 C CA . PRO A 1 93 ? 6.903 -3.066 3.250 1.00 77.62 93 PRO A CA 1
ATOM 745 C C . PRO A 1 93 ? 6.378 -3.901 2.076 1.00 77.62 93 PRO A C 1
ATOM 747 O O . PRO A 1 93 ? 7.004 -4.896 1.717 1.00 77.62 93 PRO A O 1
ATOM 750 N N . LEU A 1 94 ? 5.251 -3.512 1.470 1.00 78.31 94 LEU A N 1
ATOM 751 C CA . LEU A 1 94 ? 4.702 -4.206 0.301 1.00 78.31 94 LEU A CA 1
ATOM 752 C C . LEU A 1 94 ? 5.576 -3.980 -0.930 1.00 78.31 94 LEU A C 1
ATOM 754 O O . LEU A 1 94 ? 5.892 -4.945 -1.617 1.00 78.31 94 LEU A O 1
ATOM 758 N N . LEU A 1 95 ? 6.018 -2.740 -1.166 1.00 78.75 95 LEU A N 1
ATOM 759 C CA . LEU A 1 95 ? 6.924 -2.432 -2.272 1.00 78.75 95 LEU A CA 1
ATOM 760 C C . LEU A 1 95 ? 8.246 -3.186 -2.127 1.00 78.75 95 LEU A C 1
ATOM 762 O O . LEU A 1 95 ? 8.736 -3.741 -3.099 1.00 78.75 95 LEU A O 1
ATOM 766 N N . TYR A 1 96 ? 8.799 -3.248 -0.917 1.00 82.62 96 TYR A N 1
ATOM 767 C CA . TYR A 1 96 ? 10.013 -4.004 -0.641 1.00 82.62 96 TYR A CA 1
ATOM 768 C C . TYR A 1 96 ? 9.817 -5.499 -0.905 1.00 82.62 96 TYR A C 1
ATOM 770 O O . TYR A 1 96 ? 10.614 -6.096 -1.620 1.00 82.62 96 TYR A O 1
ATOM 778 N N . ARG A 1 97 ? 8.738 -6.108 -0.388 1.00 83.81 97 ARG A N 1
ATOM 779 C CA . ARG A 1 97 ? 8.439 -7.527 -0.651 1.00 83.81 97 ARG A CA 1
ATOM 780 C C . ARG A 1 97 ? 8.277 -7.808 -2.140 1.00 83.81 97 ARG A C 1
ATOM 782 O O . ARG A 1 97 ? 8.831 -8.791 -2.615 1.00 83.81 97 ARG A O 1
ATOM 789 N N . TRP A 1 98 ? 7.549 -6.946 -2.847 1.00 82.25 98 TRP A N 1
ATOM 790 C CA . TRP A 1 98 ? 7.384 -7.044 -4.292 1.00 82.25 98 TRP A CA 1
ATOM 791 C C . TRP A 1 98 ? 8.735 -6.919 -4.997 1.00 82.25 98 TRP A C 1
ATOM 793 O O . TRP A 1 98 ? 9.106 -7.794 -5.761 1.00 82.25 98 TRP A O 1
ATOM 803 N N . PHE A 1 99 ? 9.533 -5.902 -4.683 1.00 83.94 99 PHE A N 1
ATOM 804 C CA . PHE A 1 99 ? 10.837 -5.693 -5.308 1.00 83.94 99 PHE A CA 1
ATOM 805 C C . PHE A 1 99 ? 11.762 -6.902 -5.121 1.00 83.94 99 PHE A C 1
ATOM 807 O O . PHE A 1 99 ? 12.302 -7.421 -6.091 1.00 83.94 99 PHE A O 1
ATOM 814 N N . ILE A 1 100 ? 11.890 -7.402 -3.889 1.00 86.50 100 ILE A N 1
ATOM 815 C CA . ILE A 1 100 ? 12.753 -8.544 -3.564 1.00 86.50 100 ILE A CA 1
ATOM 816 C C . ILE A 1 100 ? 12.255 -9.844 -4.207 1.00 86.50 100 ILE A C 1
ATOM 818 O O . ILE A 1 100 ? 13.080 -10.661 -4.606 1.00 86.50 100 ILE A O 1
ATOM 822 N N . SER A 1 101 ? 10.940 -10.046 -4.361 1.00 84.88 101 SER A N 1
ATOM 823 C CA . SER A 1 101 ? 10.415 -11.273 -4.979 1.00 84.88 101 SER A CA 1
ATOM 824 C C . SER A 1 101 ? 10.739 -11.407 -6.469 1.00 84.88 101 SER A C 1
ATOM 826 O O . SER A 1 101 ? 10.615 -12.505 -6.999 1.00 84.88 101 SER A O 1
ATOM 828 N N . HIS A 1 102 ? 11.134 -10.313 -7.127 1.00 85.88 102 HIS A N 1
ATOM 829 C CA . HIS A 1 102 ? 11.476 -10.278 -8.554 1.00 85.88 102 HIS A CA 1
ATOM 830 C C . HIS A 1 102 ? 12.995 -10.255 -8.797 1.00 85.88 102 HIS A C 1
ATOM 832 O O . HIS A 1 102 ? 13.438 -10.315 -9.940 1.00 85.88 102 HIS A O 1
ATOM 838 N N . MET A 1 103 ? 13.806 -10.157 -7.741 1.00 88.50 103 MET A N 1
ATOM 839 C CA . MET A 1 103 ? 15.268 -10.119 -7.841 1.00 88.50 103 MET A CA 1
ATOM 840 C C . MET A 1 103 ? 15.856 -11.506 -8.163 1.00 88.50 103 MET A C 1
ATOM 842 O O . MET A 1 103 ? 15.236 -12.526 -7.838 1.00 88.50 103 MET A O 1
ATOM 846 N N . PRO A 1 104 ? 17.078 -11.574 -8.733 1.00 88.19 104 PRO A N 1
ATOM 847 C CA . PRO A 1 104 ? 17.754 -12.838 -9.005 1.00 88.19 104 PRO A CA 1
ATOM 848 C C . PRO A 1 104 ? 17.815 -13.746 -7.776 1.00 88.19 104 PRO A C 1
ATOM 850 O O . PRO A 1 104 ? 18.169 -13.315 -6.680 1.00 88.19 104 PRO A O 1
ATOM 853 N N . ARG A 1 105 ? 17.541 -15.040 -7.958 1.00 83.38 105 ARG A N 1
ATOM 854 C CA . ARG A 1 105 ? 17.573 -16.029 -6.861 1.00 83.38 105 ARG A CA 1
ATOM 855 C C . ARG A 1 105 ? 18.980 -16.536 -6.523 1.00 83.38 105 ARG A C 1
ATOM 857 O O . ARG A 1 105 ? 19.134 -17.293 -5.577 1.00 83.38 105 ARG A O 1
ATOM 864 N N . SER A 1 106 ? 19.990 -16.160 -7.309 1.00 84.12 106 SER A N 1
ATOM 865 C CA . SER A 1 106 ? 21.372 -16.617 -7.129 1.00 84.12 106 SER A CA 1
ATOM 866 C C . SER A 1 106 ? 21.978 -16.072 -5.836 1.00 84.12 106 SER A C 1
ATOM 868 O O . SER A 1 106 ? 22.003 -14.859 -5.629 1.00 84.12 106 SER A O 1
ATOM 870 N N . ASP A 1 107 ? 22.555 -16.946 -5.010 1.00 82.25 107 ASP A N 1
ATOM 871 C CA . ASP A 1 107 ? 23.237 -16.562 -3.765 1.00 82.25 107 ASP A CA 1
ATOM 872 C C . ASP A 1 107 ? 24.364 -15.545 -3.999 1.00 82.25 107 ASP A C 1
ATOM 874 O O . ASP A 1 107 ? 24.625 -14.686 -3.159 1.00 82.25 107 ASP A O 1
ATOM 878 N N . ALA A 1 108 ? 25.004 -15.587 -5.172 1.00 83.31 108 ALA A N 1
ATOM 879 C CA . ALA A 1 108 ? 26.052 -14.639 -5.540 1.00 83.31 108 ALA A CA 1
ATOM 880 C C . ALA A 1 108 ? 25.531 -13.197 -5.666 1.00 83.31 108 ALA A C 1
ATOM 882 O O . ALA A 1 108 ? 26.267 -12.256 -5.371 1.00 83.31 108 ALA A O 1
ATOM 883 N N . PHE A 1 109 ? 24.269 -13.015 -6.069 1.00 83.81 109 PHE A N 1
ATOM 884 C CA . 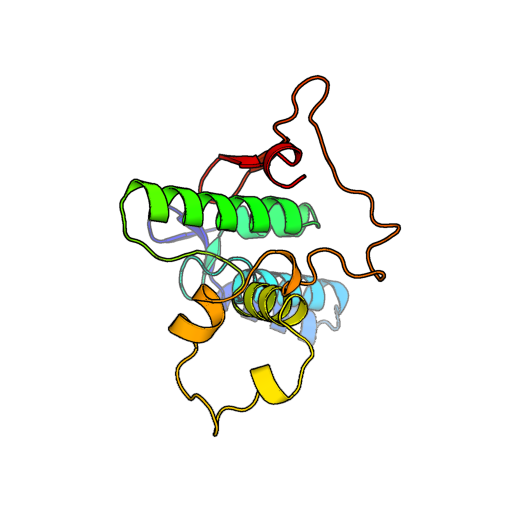PHE A 1 109 ? 23.644 -11.694 -6.155 1.00 83.81 109 PHE A CA 1
ATOM 885 C C . PHE A 1 109 ? 23.433 -11.094 -4.754 1.00 83.81 109 PHE A C 1
ATOM 887 O O . PHE A 1 109 ? 23.761 -9.927 -4.511 1.00 83.81 109 PHE A O 1
ATOM 894 N N . TRP A 1 110 ? 22.978 -11.926 -3.811 1.00 85.00 110 TRP A N 1
ATOM 895 C CA . TRP A 1 110 ? 22.712 -11.555 -2.416 1.00 85.00 110 TRP A CA 1
ATOM 896 C C . TRP A 1 110 ? 23.961 -11.495 -1.531 1.00 85.00 110 TRP A C 1
ATOM 898 O O . TRP A 1 110 ? 23.880 -11.045 -0.387 1.00 85.00 110 TRP A O 1
ATOM 908 N N . ASP A 1 111 ? 25.123 -11.900 -2.045 1.00 83.50 111 ASP A N 1
ATOM 909 C CA . ASP A 1 111 ? 26.384 -11.833 -1.316 1.00 83.50 111 ASP A CA 1
ATOM 910 C C . ASP A 1 111 ? 26.851 -10.376 -1.147 1.00 83.50 111 ASP A C 1
ATOM 912 O O . ASP A 1 111 ? 27.435 -9.750 -2.042 1.00 83.50 111 ASP A O 1
ATOM 916 N N . VAL A 1 112 ? 26.587 -9.831 0.042 1.00 75.50 112 VAL A N 1
ATOM 917 C CA . VAL A 1 112 ? 26.976 -8.472 0.450 1.00 75.50 112 VAL A CA 1
ATOM 918 C C . VAL A 1 112 ? 28.496 -8.341 0.608 1.00 75.50 112 VAL A C 1
ATOM 920 O O . VAL A 1 112 ? 29.024 -7.236 0.505 1.00 75.50 112 VAL A O 1
ATOM 923 N N . LYS A 1 113 ? 29.225 -9.447 0.827 1.00 78.19 113 LYS A N 1
ATOM 924 C CA . LYS A 1 113 ? 30.687 -9.415 1.003 1.00 78.19 113 LYS A CA 1
ATOM 925 C C . LYS A 1 113 ? 31.418 -9.194 -0.316 1.00 78.19 113 LYS A C 1
ATOM 927 O O . LYS A 1 113 ? 32.478 -8.578 -0.313 1.00 78.19 113 LYS A O 1
ATOM 932 N N . LYS A 1 114 ? 30.866 -9.695 -1.426 1.00 70.62 114 LYS A N 1
ATOM 933 C CA . LYS A 1 114 ? 31.457 -9.526 -2.762 1.00 70.62 114 LYS A CA 1
ATOM 934 C C . LYS A 1 114 ? 31.217 -8.144 -3.341 1.00 70.62 114 LYS A C 1
ATOM 936 O O . LYS A 1 114 ? 32.085 -7.621 -4.026 1.00 70.62 114 LYS A O 1
ATOM 941 N N . GLU A 1 115 ? 30.061 -7.554 -3.054 1.00 68.44 115 GLU A N 1
ATOM 942 C CA . GLU A 1 115 ? 29.736 -6.221 -3.544 1.00 68.44 115 GLU A CA 1
ATOM 943 C C . GLU A 1 115 ? 28.693 -5.551 -2.635 1.00 68.44 115 GLU A C 1
ATOM 945 O O . GLU A 1 115 ? 27.504 -5.900 -2.683 1.00 68.44 115 GLU A O 1
ATOM 950 N N . PRO A 1 116 ? 29.135 -4.599 -1.791 1.00 71.44 116 PRO A N 1
ATOM 951 C CA . PRO A 1 116 ? 28.307 -3.981 -0.759 1.00 71.44 116 PRO A CA 1
ATOM 952 C C . PRO A 1 116 ? 27.401 -2.862 -1.296 1.00 71.44 116 PRO A C 1
ATOM 954 O O . PRO A 1 116 ? 26.686 -2.223 -0.524 1.00 71.44 116 PRO A O 1
ATOM 957 N N . HIS A 1 117 ? 27.447 -2.561 -2.597 1.00 79.62 117 HIS A N 1
ATOM 958 C CA . HIS A 1 117 ? 26.728 -1.438 -3.198 1.00 79.62 117 HIS A CA 1
ATOM 959 C C . HIS A 1 117 ? 25.534 -1.934 -4.017 1.00 79.62 117 HIS A C 1
ATOM 961 O O . HIS A 1 117 ? 25.679 -2.492 -5.100 1.00 79.62 117 HIS A O 1
ATOM 967 N N . TRP A 1 118 ? 24.328 -1.693 -3.498 1.00 83.19 118 TRP A N 1
ATOM 968 C CA . TRP A 1 118 ? 23.077 -2.133 -4.122 1.00 83.19 118 TRP A CA 1
ATOM 969 C C . TRP A 1 118 ? 22.732 -1.390 -5.412 1.00 83.19 118 TRP A C 1
ATOM 971 O O . TRP A 1 118 ? 22.191 -1.994 -6.332 1.00 83.19 118 TRP A O 1
ATOM 981 N N . ALA A 1 119 ? 23.035 -0.092 -5.499 1.00 83.88 119 ALA A N 1
ATOM 982 C CA . ALA A 1 119 ? 22.631 0.710 -6.653 1.00 83.88 119 ALA A CA 1
ATOM 983 C C . ALA A 1 119 ? 23.270 0.225 -7.973 1.00 83.88 119 ALA A C 1
ATOM 985 O O . ALA A 1 119 ? 22.514 -0.024 -8.910 1.00 83.88 119 ALA A O 1
ATOM 986 N N . PRO A 1 120 ? 24.597 -0.001 -8.066 1.00 85.56 120 PRO A N 1
ATOM 987 C CA . PRO A 1 120 ? 25.203 -0.578 -9.269 1.00 85.56 120 PRO A CA 1
ATOM 988 C C . PRO A 1 120 ? 24.663 -1.971 -9.608 1.00 85.56 120 PRO A C 1
ATOM 990 O O . PRO A 1 120 ? 24.318 -2.214 -10.759 1.00 85.56 120 PRO A O 1
ATOM 993 N N . LYS A 1 121 ? 24.501 -2.849 -8.605 1.00 86.25 121 LYS A N 1
ATOM 994 C CA . LYS A 1 121 ? 23.921 -4.191 -8.783 1.00 86.25 121 LYS A CA 1
ATOM 995 C C . LYS A 1 121 ? 22.541 -4.153 -9.427 1.00 86.25 121 LYS A C 1
ATOM 997 O O . LYS A 1 121 ? 22.284 -4.899 -10.361 1.00 86.25 121 LYS A O 1
ATOM 1002 N N . ILE A 1 122 ? 21.664 -3.278 -8.934 1.00 87.38 122 ILE A N 1
ATOM 1003 C CA . ILE A 1 122 ? 20.304 -3.123 -9.462 1.00 87.38 122 ILE A CA 1
ATOM 1004 C C . ILE A 1 122 ? 20.341 -2.537 -10.877 1.00 87.38 122 ILE A C 1
ATOM 1006 O O . ILE A 1 122 ? 19.604 -3.000 -11.739 1.00 87.38 122 ILE A O 1
ATOM 1010 N N . MET A 1 123 ? 21.203 -1.548 -11.135 1.00 86.00 123 MET A N 1
ATOM 1011 C CA . MET A 1 123 ? 21.332 -0.942 -12.468 1.00 86.00 123 MET A CA 1
ATOM 1012 C C . MET A 1 123 ? 21.920 -1.893 -13.518 1.00 86.00 123 MET A C 1
ATOM 1014 O O . MET A 1 123 ? 21.695 -1.680 -14.705 1.00 86.00 123 MET A O 1
ATOM 1018 N N . ALA A 1 124 ? 22.664 -2.918 -13.100 1.00 88.25 124 ALA A N 1
ATOM 1019 C CA . ALA A 1 124 ? 23.225 -3.930 -13.991 1.00 88.25 124 ALA A CA 1
ATOM 1020 C C . ALA A 1 124 ? 22.223 -5.031 -14.382 1.00 88.25 124 ALA A C 1
ATOM 1022 O O . ALA A 1 124 ? 22.518 -5.812 -15.285 1.00 88.25 124 ALA A O 1
ATOM 1023 N N . LEU A 1 125 ? 21.064 -5.112 -13.714 1.00 89.06 125 LEU A N 1
ATOM 1024 C CA . LEU A 1 125 ? 20.045 -6.111 -14.025 1.00 89.06 125 LEU A CA 1
ATOM 1025 C C . LEU A 1 125 ? 19.464 -5.889 -15.420 1.00 89.06 125 LEU A C 1
ATOM 1027 O O . LEU A 1 125 ? 19.117 -4.774 -15.812 1.00 89.06 125 LEU A O 1
ATOM 1031 N N . THR A 1 126 ? 19.287 -6.988 -16.138 1.00 88.12 126 THR A N 1
ATOM 1032 C CA . THR A 1 126 ? 18.591 -7.034 -17.420 1.00 88.12 126 THR A CA 1
ATOM 1033 C C . THR A 1 126 ? 17.217 -7.684 -17.264 1.00 88.12 126 THR A C 1
ATOM 1035 O O . THR A 1 126 ? 16.873 -8.232 -16.216 1.00 88.12 126 THR A O 1
ATOM 1038 N N . HIS A 1 127 ? 16.409 -7.654 -18.327 1.00 83.12 127 HIS A N 1
ATOM 1039 C CA . HIS A 1 127 ? 15.084 -8.278 -18.322 1.00 83.12 127 HIS A CA 1
ATOM 1040 C C . HIS A 1 127 ? 15.119 -9.783 -17.997 1.00 83.12 127 HIS A C 1
ATOM 1042 O O . HIS A 1 127 ? 14.157 -10.281 -17.423 1.00 83.12 127 HIS A O 1
ATOM 1048 N N . SER A 1 128 ? 16.205 -10.493 -18.330 1.00 85.69 128 SER A N 1
ATOM 1049 C CA . SER A 1 128 ? 16.357 -11.927 -18.056 1.00 85.69 128 SER A CA 1
ATOM 1050 C C . SER A 1 128 ? 16.765 -12.239 -16.618 1.00 85.69 128 SER A C 1
ATOM 1052 O O . SER A 1 128 ? 16.601 -13.372 -16.174 1.00 85.69 128 SER A O 1
ATOM 1054 N N . ASP A 1 129 ? 17.288 -11.252 -15.889 1.00 86.44 129 ASP A N 1
ATOM 1055 C CA . ASP A 1 129 ? 17.696 -11.418 -14.490 1.00 86.44 129 ASP A CA 1
ATOM 1056 C C . ASP A 1 129 ? 16.519 -11.239 -13.518 1.00 86.44 129 ASP A C 1
ATOM 1058 O O . ASP A 1 129 ? 16.611 -11.610 -12.346 1.00 86.44 129 ASP A O 1
ATOM 1062 N N . ILE A 1 130 ? 15.417 -10.658 -14.001 1.00 84.94 130 ILE A N 1
ATOM 1063 C CA . ILE A 1 130 ? 14.250 -10.283 -13.205 1.00 84.94 130 ILE A CA 1
ATOM 1064 C C . ILE A 1 130 ? 13.119 -11.281 -13.459 1.00 84.94 130 ILE A C 1
ATOM 1066 O O . ILE A 1 130 ? 12.668 -11.473 -14.588 1.00 84.94 130 ILE A O 1
ATOM 1070 N N . ASP A 1 131 ? 12.617 -11.886 -12.385 1.00 82.75 131 ASP A N 1
ATOM 1071 C CA . ASP A 1 131 ? 11.461 -12.782 -12.437 1.00 82.75 131 ASP A CA 1
ATOM 1072 C C . ASP A 1 131 ? 10.170 -11.951 -12.446 1.00 82.75 131 ASP A C 1
ATOM 1074 O O . ASP A 1 131 ? 9.532 -11.758 -11.414 1.00 82.75 131 ASP A O 1
ATOM 1078 N N . TRP A 1 132 ? 9.811 -11.403 -13.613 1.00 76.69 132 TRP A N 1
ATOM 1079 C CA . TRP A 1 132 ? 8.614 -10.568 -13.813 1.00 76.69 132 TRP A CA 1
ATOM 1080 C C . TRP A 1 132 ? 7.292 -11.292 -13.541 1.00 76.69 132 TRP A C 1
ATOM 1082 O O . TRP A 1 132 ? 6.260 -10.644 -13.355 1.00 76.69 132 TRP A O 1
ATOM 1092 N N . TYR A 1 133 ? 7.302 -12.626 -13.543 1.00 73.06 133 TYR A N 1
ATOM 1093 C CA . TYR A 1 133 ? 6.094 -13.428 -13.477 1.00 73.06 133 TYR A CA 1
ATOM 1094 C C . TYR A 1 133 ? 6.275 -14.668 -12.606 1.00 73.06 133 TYR A C 1
ATOM 1096 O O . TYR A 1 133 ? 6.753 -15.718 -13.036 1.00 73.06 133 TYR A O 1
ATOM 1104 N N . HIS A 1 134 ? 5.791 -14.575 -11.370 1.00 69.62 134 HIS A N 1
ATOM 1105 C CA . HIS A 1 134 ? 5.797 -15.715 -10.470 1.00 69.62 134 HIS A CA 1
ATOM 1106 C C . HIS A 1 134 ? 4.650 -16.684 -10.805 1.00 69.62 134 HIS A C 1
ATOM 1108 O O . HIS A 1 134 ? 3.490 -16.280 -10.855 1.00 69.62 134 HIS A O 1
ATOM 1114 N N . ARG A 1 135 ? 4.942 -17.991 -10.924 1.00 67.50 135 ARG A N 1
ATOM 1115 C CA . ARG A 1 135 ? 3.935 -19.046 -11.202 1.00 67.50 135 ARG A CA 1
ATOM 1116 C C . ARG A 1 135 ? 2.743 -19.056 -10.241 1.00 67.50 135 ARG A C 1
ATOM 1118 O O . ARG A 1 135 ? 1.659 -19.473 -10.617 1.00 67.50 135 ARG A O 1
ATOM 1125 N N . ALA A 1 136 ? 2.926 -18.559 -9.020 1.00 69.88 136 ALA A N 1
ATOM 1126 C CA . ALA A 1 136 ? 1.840 -18.407 -8.045 1.00 69.88 136 ALA A CA 1
ATOM 1127 C C . ALA A 1 136 ? 0.720 -17.449 -8.503 1.00 69.88 136 ALA A C 1
ATOM 1129 O O . ALA A 1 136 ? -0.358 -17.462 -7.920 1.00 69.88 136 ALA A O 1
ATOM 1130 N N . TYR A 1 137 ? 0.976 -16.625 -9.521 1.00 71.50 137 TYR A N 1
ATOM 1131 C CA . TYR A 1 137 ? 0.021 -15.679 -10.088 1.00 71.50 137 TYR A CA 1
ATOM 1132 C C . TYR A 1 137 ? -0.475 -16.107 -11.476 1.00 71.50 137 TYR A C 1
ATOM 1134 O O . TYR A 1 137 ? -0.999 -15.273 -12.211 1.00 71.50 137 TYR A O 1
ATOM 1142 N N . GLN A 1 138 ? -0.310 -17.389 -11.842 1.00 71.69 138 GLN A N 1
ATOM 1143 C CA . GLN A 1 138 ? -0.731 -17.891 -13.152 1.00 71.69 138 GLN A CA 1
ATOM 1144 C C . GLN A 1 138 ? -2.224 -17.746 -13.420 1.00 71.69 138 GLN A C 1
ATOM 1146 O O . GLN A 1 138 ? -2.608 -17.358 -14.520 1.00 71.69 138 GLN A O 1
ATOM 1151 N N . ASP A 1 139 ? -3.030 -17.947 -12.383 1.00 78.88 139 ASP A N 1
ATOM 1152 C CA . ASP A 1 139 ? -4.488 -17.928 -12.475 1.00 78.88 139 ASP A CA 1
ATOM 1153 C C . ASP A 1 139 ? -5.097 -16.631 -11.920 1.00 78.88 139 ASP A C 1
ATOM 1155 O O . ASP A 1 139 ? -6.282 -16.577 -11.598 1.00 78.88 139 ASP A O 1
ATOM 1159 N N . VAL A 1 140 ? -4.290 -15.576 -11.751 1.00 78.56 140 VAL A N 1
ATOM 1160 C CA . VAL A 1 140 ? -4.792 -14.289 -11.259 1.00 78.56 140 VAL A CA 1
ATOM 1161 C C . VAL A 1 140 ? -5.354 -13.482 -12.420 1.00 78.56 140 VAL A C 1
ATOM 1163 O O . VAL A 1 140 ? -4.644 -13.145 -13.367 1.00 78.56 140 VAL A O 1
ATOM 1166 N N . GLU A 1 141 ? -6.628 -13.119 -12.310 1.00 80.56 141 GLU A N 1
ATOM 1167 C CA . GLU A 1 141 ? -7.265 -12.180 -13.225 1.00 80.56 141 GLU A CA 1
ATOM 1168 C C . GLU A 1 141 ? -6.657 -10.782 -13.057 1.00 80.56 141 GLU A C 1
ATOM 1170 O O . GLU A 1 141 ? -6.610 -10.217 -11.960 1.00 80.56 141 GLU A O 1
ATOM 1175 N N . ILE A 1 142 ? -6.180 -10.215 -14.164 1.00 78.00 142 ILE A N 1
ATOM 1176 C CA . ILE A 1 142 ? -5.604 -8.871 -14.221 1.00 78.00 142 ILE A CA 1
ATOM 1177 C C . ILE A 1 142 ? -6.444 -8.052 -15.191 1.00 78.00 142 ILE A C 1
ATOM 1179 O O . ILE A 1 142 ? -6.722 -8.496 -16.302 1.00 78.00 142 ILE A O 1
ATOM 1183 N N . ILE A 1 143 ? -6.801 -6.835 -14.788 1.00 82.88 143 ILE A N 1
ATOM 1184 C CA . ILE A 1 143 ? -7.462 -5.880 -15.677 1.00 82.88 143 ILE A CA 1
ATOM 1185 C C . ILE A 1 143 ? -6.411 -5.365 -16.669 1.00 82.88 143 ILE A C 1
ATOM 1187 O O . ILE A 1 143 ? -5.406 -4.774 -16.269 1.00 82.88 143 ILE A O 1
ATOM 1191 N N . ASP A 1 144 ? -6.604 -5.611 -17.957 1.00 82.94 144 ASP A N 1
ATOM 1192 C CA . ASP A 1 144 ? -5.669 -5.243 -19.024 1.00 82.94 144 ASP A CA 1
ATOM 1193 C C . ASP A 1 144 ? -6.130 -4.020 -19.830 1.00 82.94 144 ASP A C 1
ATOM 1195 O O . ASP A 1 144 ? -5.295 -3.295 -20.369 1.00 82.94 144 ASP A O 1
ATOM 1199 N N . ASN A 1 145 ? -7.440 -3.774 -19.889 1.00 86.50 145 ASN A N 1
ATOM 1200 C CA . ASN A 1 145 ? -8.056 -2.677 -20.624 1.00 86.50 145 ASN A CA 1
ATOM 1201 C C . ASN A 1 145 ? -9.329 -2.154 -19.929 1.00 86.50 145 ASN A C 1
ATOM 1203 O O . ASN A 1 145 ? -9.899 -2.784 -19.038 1.00 86.50 145 ASN A O 1
ATOM 1207 N N . TYR A 1 146 ? -9.765 -0.962 -20.341 1.00 86.69 146 TYR A N 1
ATOM 1208 C CA . TYR A 1 146 ? -11.076 -0.411 -20.015 1.00 86.69 146 TYR A CA 1
ATOM 1209 C C . TYR A 1 146 ? -11.888 -0.268 -21.305 1.00 86.69 146 TYR A C 1
ATOM 1211 O O . TYR A 1 146 ? -11.759 0.710 -22.048 1.00 86.69 146 TYR A O 1
ATOM 1219 N N . GLY A 1 147 ? -12.708 -1.279 -21.596 1.00 88.62 147 GLY A N 1
ATOM 1220 C CA . GLY A 1 147 ? -13.456 -1.352 -22.849 1.00 88.62 147 GLY A CA 1
ATOM 1221 C C . GLY A 1 147 ? -12.505 -1.453 -24.043 1.00 88.62 147 GLY A C 1
ATOM 1222 O O . GLY A 1 147 ? -11.721 -2.387 -24.142 1.00 88.62 147 GLY A O 1
ATOM 1223 N N . SER A 1 148 ? -12.552 -0.479 -24.953 1.00 89.31 148 SER A N 1
ATOM 1224 C CA . SER A 1 148 ? -11.654 -0.424 -26.116 1.00 89.31 148 SER A CA 1
ATOM 1225 C C . SER A 1 148 ? -10.311 0.263 -25.841 1.00 89.31 148 SER A C 1
ATOM 1227 O O . SER A 1 148 ? -9.488 0.369 -26.749 1.00 89.31 148 SER A O 1
ATOM 1229 N N . PHE A 1 149 ? -10.088 0.792 -24.633 1.00 87.44 149 PHE A N 1
ATOM 1230 C CA . PHE A 1 149 ? -8.879 1.545 -24.309 1.00 87.44 149 PHE A CA 1
ATOM 1231 C C . PHE A 1 149 ? -7.876 0.670 -23.548 1.00 87.44 149 PHE A C 1
ATOM 1233 O O . PHE A 1 149 ? -8.226 0.139 -22.496 1.00 87.44 149 PHE A O 1
ATOM 1240 N N . PRO A 1 150 ? -6.606 0.585 -23.989 1.00 87.69 150 PRO A N 1
ATOM 1241 C CA . PRO A 1 150 ? -5.571 -0.176 -23.277 1.00 87.69 150 PRO A CA 1
ATOM 1242 C C . PRO A 1 150 ? -5.141 0.481 -21.953 1.00 87.69 150 PRO A C 1
ATOM 1244 O O . PRO A 1 150 ? -4.390 -0.099 -21.175 1.00 87.69 150 PRO A O 1
ATOM 1247 N N . ASN A 1 151 ? -5.582 1.716 -21.705 1.00 90.44 151 ASN A N 1
ATOM 1248 C CA . ASN A 1 151 ? -5.312 2.436 -20.472 1.00 90.44 151 ASN A CA 1
ATOM 1249 C C . ASN A 1 151 ? -6.375 2.088 -19.430 1.00 90.44 151 ASN A C 1
ATOM 1251 O O . ASN A 1 151 ? -7.560 2.349 -19.644 1.00 90.44 151 ASN A O 1
ATOM 1255 N N . VAL A 1 152 ? -5.940 1.580 -18.283 1.00 90.12 152 VAL A N 1
ATOM 1256 C CA . VAL A 1 152 ? -6.808 1.312 -17.137 1.00 90.12 152 VAL A CA 1
ATOM 1257 C C . VAL A 1 152 ? -6.666 2.457 -16.131 1.00 90.12 152 VAL A C 1
ATOM 1259 O O . VAL A 1 152 ? -5.557 2.689 -15.632 1.00 90.12 152 VAL A O 1
ATOM 1262 N N . PRO A 1 153 ? -7.749 3.195 -15.828 1.00 91.31 153 PRO A N 1
ATOM 1263 C CA . PRO A 1 153 ? -7.698 4.289 -14.873 1.00 91.31 153 PRO A CA 1
ATOM 1264 C C . PRO A 1 153 ? -7.655 3.786 -13.429 1.00 91.31 153 PRO A C 1
ATOM 1266 O O . PRO A 1 153 ? -8.424 2.920 -13.017 1.00 91.31 153 PRO A O 1
ATOM 1269 N N . LEU A 1 154 ? -6.776 4.392 -12.640 1.00 91.12 154 LEU A N 1
ATOM 1270 C CA . LEU A 1 154 ? -6.634 4.217 -11.202 1.00 91.12 154 LEU A CA 1
ATOM 1271 C C . LEU A 1 154 ? -6.908 5.547 -10.507 1.00 91.12 154 LEU A C 1
ATOM 1273 O O . LEU A 1 154 ? -6.440 6.605 -10.934 1.00 91.12 154 LEU A 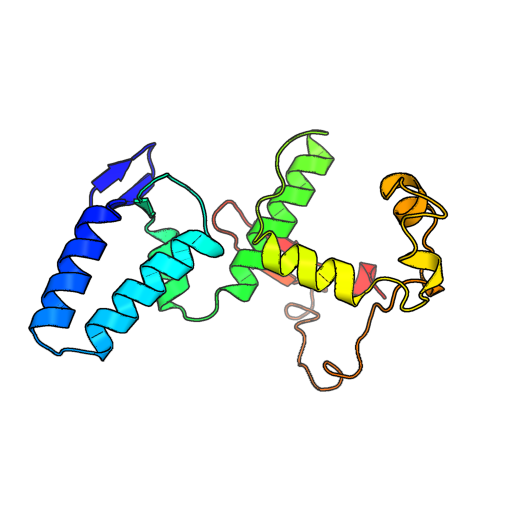O 1
ATOM 1277 N N . LEU A 1 155 ? -7.636 5.486 -9.396 1.00 89.94 155 LEU A N 1
ATOM 1278 C CA . LEU A 1 155 ? -7.916 6.646 -8.562 1.00 89.94 155 LEU A CA 1
ATOM 1279 C C . LEU A 1 155 ? -7.232 6.477 -7.205 1.00 89.94 155 LEU A C 1
ATOM 1281 O O . LEU A 1 155 ? -7.622 5.625 -6.403 1.00 89.94 155 LEU A O 1
ATOM 1285 N N . GLY A 1 156 ? -6.205 7.291 -6.974 1.00 88.25 156 GLY A N 1
ATOM 1286 C CA . GLY A 1 156 ? -5.505 7.427 -5.702 1.00 88.25 156 GLY A CA 1
ATOM 1287 C C . GLY A 1 156 ? -6.185 8.428 -4.758 1.00 88.25 156 GLY A C 1
ATOM 1288 O O . GLY A 1 156 ? -7.142 9.118 -5.115 1.00 88.25 156 GLY A O 1
ATOM 1289 N N . THR A 1 157 ? -5.652 8.569 -3.546 1.00 85.44 157 THR A N 1
ATOM 1290 C CA . THR A 1 157 ? -6.025 9.643 -2.613 1.00 85.44 157 THR A CA 1
ATOM 1291 C C . THR A 1 157 ? -5.524 11.020 -3.050 1.00 85.44 157 THR A C 1
ATOM 1293 O O . THR A 1 157 ? -6.042 12.033 -2.569 1.00 85.44 157 THR A O 1
ATOM 1296 N N . LYS A 1 158 ? -4.513 11.073 -3.930 1.00 81.06 158 LYS A N 1
ATOM 1297 C CA . LYS A 1 158 ? -3.876 12.318 -4.395 1.00 81.06 158 LYS A CA 1
ATOM 1298 C C . LYS A 1 158 ? -4.222 12.714 -5.832 1.00 81.06 158 LYS A C 1
ATOM 1300 O O . LYS A 1 158 ? -3.951 13.851 -6.207 1.00 81.06 158 LYS A O 1
ATOM 1305 N N . GLY A 1 159 ? -4.824 11.824 -6.616 1.00 84.62 159 GLY A N 1
ATOM 1306 C CA . GLY A 1 159 ? -5.156 12.089 -8.013 1.00 84.62 159 GLY A CA 1
ATOM 1307 C C . GLY A 1 159 ? -5.486 10.824 -8.799 1.00 84.62 159 GLY A C 1
ATOM 1308 O O . GLY A 1 159 ? -5.445 9.716 -8.266 1.00 84.62 159 GLY A O 1
ATOM 1309 N N . GLY A 1 160 ? -5.832 11.010 -10.071 1.00 90.62 160 GLY A N 1
ATOM 1310 C CA . GLY A 1 160 ? -6.015 9.921 -11.026 1.00 90.62 160 GLY A CA 1
ATOM 1311 C C . GLY A 1 160 ? -4.744 9.672 -11.834 1.00 90.62 160 GLY A C 1
ATOM 1312 O O . GLY A 1 160 ? -4.022 10.612 -12.164 1.00 90.62 160 GLY A O 1
ATOM 1313 N N . ILE A 1 161 ? -4.484 8.413 -12.168 1.00 91.81 161 ILE A N 1
ATOM 1314 C CA . ILE A 1 161 ? -3.424 8.007 -13.093 1.00 91.81 161 ILE A CA 1
ATOM 1315 C C . ILE A 1 161 ? -3.866 6.769 -13.864 1.00 91.81 161 ILE A C 1
ATOM 1317 O O . ILE A 1 161 ? -4.720 6.030 -13.395 1.00 91.81 161 ILE A O 1
ATOM 1321 N N . ASN A 1 162 ? -3.282 6.522 -15.031 1.00 90.56 162 ASN A N 1
ATOM 1322 C CA . ASN A 1 162 ? -3.565 5.324 -15.809 1.00 90.56 162 ASN A CA 1
ATOM 1323 C C . ASN A 1 162 ? -2.336 4.421 -15.843 1.00 90.56 162 ASN A C 1
ATOM 1325 O O . ASN A 1 162 ? -1.208 4.915 -15.894 1.00 90.56 162 ASN A O 1
ATOM 1329 N N . TYR A 1 163 ? -2.559 3.111 -15.886 1.00 86.62 163 TYR A N 1
ATOM 1330 C CA . TYR A 1 163 ? -1.535 2.171 -16.328 1.00 86.62 163 TYR A CA 1
ATOM 1331 C C . TYR A 1 163 ? -1.902 1.583 -17.679 1.00 86.62 163 TYR A C 1
ATOM 1333 O O . TYR A 1 163 ? -3.077 1.490 -18.032 1.00 86.62 163 TYR A O 1
ATOM 1341 N N . ASN A 1 164 ? -0.880 1.203 -18.436 1.00 86.25 164 ASN A N 1
ATOM 1342 C CA . ASN A 1 164 ? -1.039 0.583 -19.738 1.00 86.25 164 ASN A CA 1
ATOM 1343 C C . ASN A 1 164 ? -0.168 -0.665 -19.790 1.00 86.25 164 ASN A C 1
ATOM 1345 O O . ASN A 1 164 ? 1.060 -0.572 -19.795 1.00 86.25 164 ASN A O 1
ATOM 1349 N N . ARG A 1 165 ? -0.814 -1.832 -19.809 1.00 73.56 165 ARG A N 1
ATOM 1350 C CA . ARG A 1 165 ? -0.107 -3.115 -19.796 1.00 73.56 165 ARG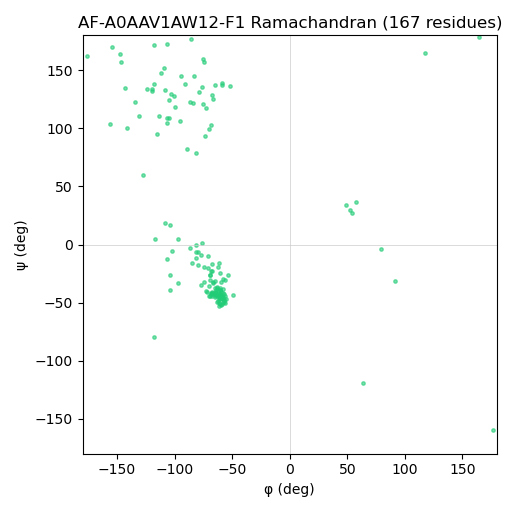 A CA 1
ATOM 1351 C C . ARG A 1 165 ? 0.653 -3.380 -21.095 1.00 73.56 165 ARG A C 1
ATOM 1353 O O . ARG A 1 165 ? 1.662 -4.069 -21.054 1.00 73.56 165 ARG A O 1
ATOM 1360 N N . VAL A 1 166 ? 0.225 -2.800 -22.218 1.00 77.38 166 VAL A N 1
ATOM 1361 C CA . VAL A 1 166 ? 0.903 -2.954 -23.519 1.00 77.38 166 VAL A CA 1
ATOM 1362 C C . VAL A 1 166 ? 2.337 -2.424 -23.469 1.00 77.38 166 VAL A C 1
ATOM 1364 O O . VAL A 1 166 ? 3.180 -2.879 -24.224 1.00 77.38 166 VAL A O 1
ATOM 1367 N N . LEU A 1 167 ? 2.643 -1.500 -22.555 1.00 71.38 167 LEU A N 1
ATOM 1368 C CA . LEU A 1 167 ? 4.002 -0.983 -22.372 1.00 71.38 167 LEU A CA 1
ATOM 1369 C C . LEU A 1 167 ? 4.932 -1.940 -21.605 1.00 71.38 167 LEU A C 1
ATOM 1371 O O . LEU A 1 167 ? 6.120 -1.655 -21.488 1.00 71.38 167 LEU A O 1
ATOM 1375 N N . ALA A 1 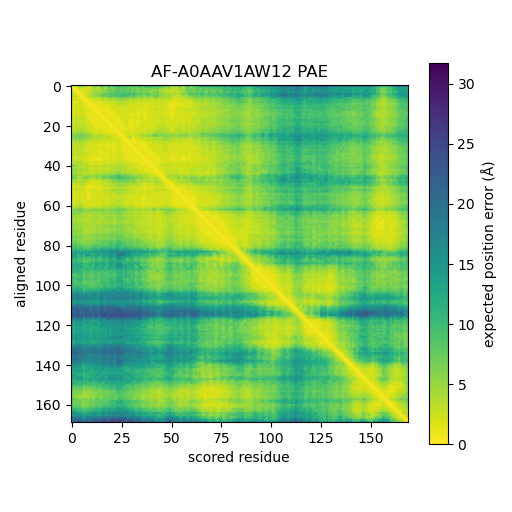168 ? 4.394 -3.020 -21.036 1.00 63.16 168 ALA A N 1
ATOM 1376 C CA . ALA A 1 168 ? 5.118 -3.985 -20.209 1.00 63.16 168 ALA A CA 1
ATOM 1377 C C . ALA A 1 168 ? 5.152 -5.404 -20.818 1.00 63.16 168 ALA A C 1
ATOM 1379 O O . ALA A 1 168 ? 5.620 -6.328 -20.153 1.00 63.16 168 ALA A O 1
ATOM 1380 N N . LEU A 1 169 ? 4.627 -5.572 -22.038 1.00 55.94 169 LEU A N 1
ATOM 1381 C CA . LEU A 1 169 ? 4.638 -6.800 -22.843 1.00 55.94 169 LEU A CA 1
ATOM 1382 C C . LEU A 1 169 ? 5.612 -6.634 -24.013 1.00 55.94 169 LEU A C 1
ATOM 1384 O O . LEU A 1 169 ? 6.263 -7.642 -24.358 1.00 55.94 169 LEU A O 1
#

pLDDT: mean 86.28, std 7.54, range [55.94, 97.62]